Protein AF-A0A2G0QAL6-F1 (afdb_monomer_lite)

Secondary structure (DSSP, 8-state):
-------SSPPPBPTTT--BGGGSHHHHHHHHHHHHHTTS-EEEEEEEEE--SS--SS-HHHHHHHHHHHHH-TTEEEEEEEEE-----

pLDDT: mean 87.48, std 10.03, range [50.25, 96.56]

Foldseek 3Di:
DLDDAPCPQPWDADPVPRDICCPPPLNSVLRCCCVPAPPHQEEAAEEAEEAALPDWGDDPRSVVRVVVSCVRRVSYHHHYHTYYPSHDD

Sequence (89 aa):
MIRDDINSIPKVTNPKNGQTNFNHAEQKLFNHFQDTYKGNKVDINMSIQNTSATSPGMCTGCETNSEIFAKQNKDFIINVFHGTTGTRP

Organism: Xenorhabdus hominickii (NCBI:txid351679)

Structure (mmCIF, N/CA/C/O backbone):
data_AF-A0A2G0QAL6-F1
#
_entry.id   AF-A0A2G0QAL6-F1
#
loop_
_atom_site.group_PDB
_atom_site.id
_atom_site.type_symbol
_atom_site.label_atom_id
_atom_site.label_alt_id
_atom_site.label_comp_id
_atom_site.label_asym_id
_atom_site.label_entity_id
_atom_site.label_seq_id
_atom_site.pdbx_PDB_ins_code
_atom_site.Cartn_x
_atom_site.Cartn_y
_atom_site.Cartn_z
_atom_site.occupancy
_atom_site.B_iso_or_equiv
_atom_site.auth_seq_id
_atom_site.auth_comp_id
_atom_site.auth_asym_id
_atom_site.auth_atom_id
_atom_site.pdbx_PDB_model_num
ATOM 1 N N . MET A 1 1 ? -15.938 1.817 -11.228 1.00 50.25 1 MET A N 1
ATOM 2 C CA . MET A 1 1 ? -14.753 2.704 -11.269 1.00 50.25 1 MET A CA 1
ATOM 3 C C . MET A 1 1 ? -15.030 3.866 -10.333 1.00 50.25 1 MET A C 1
ATOM 5 O O . MET A 1 1 ? -16.046 4.518 -10.527 1.00 50.25 1 MET A O 1
ATOM 9 N N . ILE A 1 2 ? -14.187 4.084 -9.323 1.00 57.44 2 ILE A N 1
ATOM 10 C CA . ILE A 1 2 ? -14.283 5.255 -8.437 1.00 57.44 2 ILE A CA 1
ATOM 11 C C . ILE A 1 2 ? -13.867 6.474 -9.269 1.00 57.44 2 ILE A C 1
ATOM 13 O O . ILE A 1 2 ? -12.715 6.572 -9.701 1.00 57.44 2 ILE A O 1
ATOM 17 N N . ARG A 1 3 ? -14.830 7.331 -9.613 1.00 56.41 3 ARG A N 1
ATOM 18 C CA . ARG A 1 3 ? -14.607 8.462 -10.530 1.00 56.41 3 ARG A CA 1
ATOM 19 C C . ARG A 1 3 ? -14.233 9.734 -9.774 1.00 56.41 3 ARG A C 1
ATOM 21 O O . ARG A 1 3 ? -13.274 10.383 -10.184 1.00 56.41 3 ARG A O 1
ATOM 28 N N . ASP A 1 4 ? -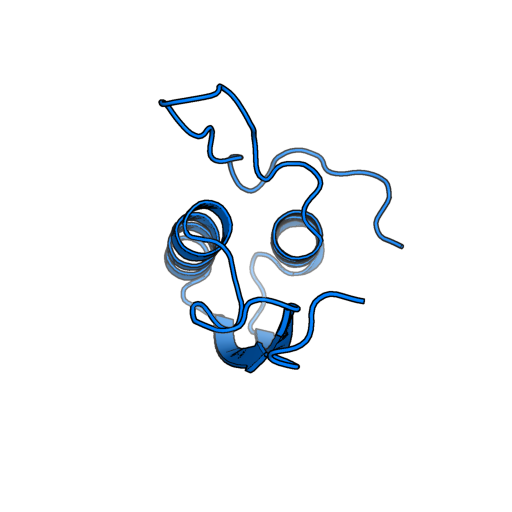14.872 9.969 -8.633 1.00 55.94 4 ASP A N 1
ATOM 29 C CA . ASP A 1 4 ? -14.724 11.181 -7.827 1.00 55.94 4 ASP A CA 1
ATOM 30 C C . ASP A 1 4 ? -13.921 10.909 -6.544 1.00 55.94 4 ASP A C 1
ATOM 32 O O . ASP A 1 4 ? -14.045 9.844 -5.941 1.00 55.94 4 ASP A O 1
ATOM 36 N N . ASP A 1 5 ? -13.058 11.856 -6.173 1.00 60.09 5 ASP A N 1
ATOM 37 C CA . ASP A 1 5 ? -12.152 11.802 -5.021 1.00 60.09 5 ASP A CA 1
ATOM 38 C C . ASP A 1 5 ? -12.119 13.194 -4.368 1.00 60.09 5 ASP A C 1
ATOM 40 O O . ASP A 1 5 ? -11.836 14.187 -5.047 1.00 60.09 5 ASP A O 1
ATOM 44 N N . ILE A 1 6 ? -12.432 13.277 -3.072 1.00 65.06 6 ILE A N 1
ATOM 45 C CA . ILE A 1 6 ? -12.476 14.542 -2.319 1.00 65.06 6 ILE A CA 1
ATOM 46 C C . ILE A 1 6 ? -11.127 14.924 -1.678 1.00 65.06 6 ILE A C 1
ATOM 48 O O . ILE A 1 6 ? -11.058 15.920 -0.960 1.00 65.06 6 ILE A O 1
ATOM 52 N N . ASN A 1 7 ? -10.041 14.202 -1.987 1.00 69.94 7 ASN A N 1
ATOM 53 C CA . ASN A 1 7 ? -8.681 14.381 -1.456 1.00 69.94 7 ASN A CA 1
ATOM 54 C C . ASN A 1 7 ? -8.556 14.158 0.061 1.00 69.94 7 ASN A C 1
ATOM 56 O O . ASN A 1 7 ? -7.794 14.858 0.734 1.00 69.94 7 ASN A O 1
ATOM 60 N N . SER A 1 8 ? -9.272 13.178 0.609 1.00 76.31 8 SER A N 1
ATOM 61 C CA . SER A 1 8 ? -9.148 12.808 2.025 1.00 76.31 8 SER A CA 1
ATOM 62 C C . SER A 1 8 ? -7.766 12.244 2.379 1.00 76.31 8 SER A C 1
ATOM 64 O O . SER A 1 8 ? -7.311 12.392 3.514 1.00 76.31 8 SER A O 1
ATOM 66 N N . ILE A 1 9 ? -7.073 11.652 1.404 1.00 82.19 9 ILE A N 1
ATOM 67 C CA . ILE A 1 9 ? -5.670 11.246 1.460 1.00 82.19 9 ILE A CA 1
ATOM 68 C C . ILE A 1 9 ? -4.865 12.155 0.525 1.00 82.19 9 ILE A C 1
ATOM 70 O O . ILE A 1 9 ? -5.204 12.279 -0.655 1.00 82.19 9 ILE A O 1
ATOM 74 N N . PRO A 1 10 ? -3.783 12.796 1.001 1.00 82.94 10 PRO A N 1
ATOM 75 C CA . PRO A 1 10 ? -3.011 13.714 0.175 1.00 82.94 10 PRO A CA 1
ATOM 76 C C . PRO A 1 10 ? -2.355 12.978 -0.996 1.00 82.94 10 PRO A C 1
ATOM 78 O O . PRO A 1 10 ? -1.776 11.910 -0.827 1.00 82.94 10 PRO A O 1
ATOM 81 N N . LYS A 1 11 ? -2.399 13.559 -2.198 1.00 84.56 11 LYS A N 1
ATOM 82 C CA . LYS A 1 11 ? -1.606 13.065 -3.333 1.00 84.56 11 LYS A CA 1
ATOM 83 C C . LYS A 1 11 ? -0.113 13.303 -3.093 1.00 84.56 11 LYS A C 1
ATOM 85 O O . LYS A 1 11 ? 0.275 14.317 -2.513 1.00 84.56 11 LYS A O 1
ATOM 90 N N . VAL A 1 12 ? 0.723 12.425 -3.632 1.00 86.25 12 VAL A N 1
ATOM 91 C CA . VAL A 1 12 ? 2.178 12.599 -3.668 1.00 86.25 12 VAL A CA 1
ATOM 92 C C . VAL A 1 12 ? 2.586 13.096 -5.045 1.00 86.25 12 VAL A C 1
ATOM 94 O O . VAL A 1 12 ? 2.210 12.526 -6.073 1.00 86.25 12 VAL A O 1
ATOM 97 N N . THR A 1 13 ? 3.379 14.164 -5.051 1.00 87.12 13 THR A N 1
ATOM 98 C CA . THR A 1 13 ? 3.987 14.729 -6.256 1.00 87.12 13 THR A CA 1
ATOM 99 C C . THR A 1 13 ? 5.435 14.275 -6.343 1.00 87.12 13 THR A C 1
ATOM 101 O O . THR A 1 13 ? 6.213 14.471 -5.412 1.00 87.12 13 THR A O 1
ATOM 104 N N . ASN A 1 14 ? 5.818 13.695 -7.476 1.00 83.25 14 ASN A N 1
ATOM 105 C CA . ASN A 1 14 ? 7.204 13.376 -7.768 1.00 83.25 14 ASN A CA 1
ATOM 106 C C . ASN A 1 14 ? 7.989 14.684 -7.992 1.00 83.25 14 ASN A C 1
ATOM 108 O O . ASN A 1 14 ? 7.699 15.408 -8.950 1.00 83.25 14 ASN A O 1
ATOM 112 N N . PRO A 1 15 ? 9.006 14.992 -7.167 1.00 81.88 15 PRO A N 1
ATOM 113 C CA . PRO A 1 15 ? 9.732 16.258 -7.255 1.00 81.88 15 PRO A CA 1
ATOM 114 C C . PRO A 1 15 ? 10.571 16.385 -8.533 1.00 81.88 15 PRO A C 1
ATOM 116 O O . PRO A 1 15 ? 10.936 17.493 -8.909 1.00 81.88 15 PRO A O 1
ATOM 119 N N . LYS A 1 16 ? 10.883 15.273 -9.217 1.00 83.19 16 LYS A N 1
ATOM 120 C CA . LYS A 1 16 ? 11.730 15.278 -10.419 1.00 83.19 16 LYS A CA 1
ATOM 121 C C . LYS A 1 16 ? 10.982 15.675 -11.688 1.00 83.19 16 LYS A C 1
ATOM 123 O O . LYS A 1 16 ? 11.593 16.226 -12.594 1.00 83.19 16 LYS A O 1
ATOM 128 N N . ASN A 1 17 ? 9.698 15.339 -11.793 1.00 85.50 17 ASN A N 1
ATOM 129 C CA . ASN A 1 17 ? 8.939 15.500 -13.038 1.00 85.50 17 ASN A CA 1
ATOM 130 C C . ASN A 1 17 ? 7.518 16.055 -12.841 1.00 85.50 17 ASN A C 1
ATOM 132 O O . ASN A 1 17 ? 6.767 16.140 -13.808 1.00 85.50 17 ASN A O 1
ATOM 136 N N . GLY A 1 18 ? 7.128 16.398 -11.609 1.00 85.94 18 GLY A N 1
ATOM 137 C CA . GLY A 1 18 ? 5.815 16.961 -11.288 1.00 85.94 18 GLY A CA 1
ATOM 138 C C . GLY A 1 18 ? 4.640 15.991 -11.446 1.00 85.94 18 GLY A C 1
ATOM 139 O O . GLY A 1 18 ? 3.497 16.383 -11.216 1.00 85.94 18 GLY A O 1
ATOM 140 N N . GLN A 1 19 ? 4.885 14.731 -11.822 1.00 86.69 19 GLN A N 1
ATOM 141 C CA . GLN A 1 19 ? 3.827 13.731 -11.932 1.00 86.69 19 GLN A CA 1
ATOM 142 C C . GLN A 1 19 ? 3.247 13.435 -10.553 1.00 86.69 19 GLN A C 1
ATOM 144 O O . GLN A 1 19 ? 3.962 13.412 -9.553 1.00 86.69 19 GLN A O 1
ATOM 149 N N . THR A 1 20 ? 1.944 13.182 -10.504 1.00 87.50 20 THR A N 1
ATOM 150 C CA . THR A 1 20 ? 1.245 12.886 -9.251 1.00 87.50 20 THR A CA 1
ATOM 151 C C . THR A 1 20 ? 0.604 11.513 -9.323 1.00 87.50 20 THR A C 1
ATOM 153 O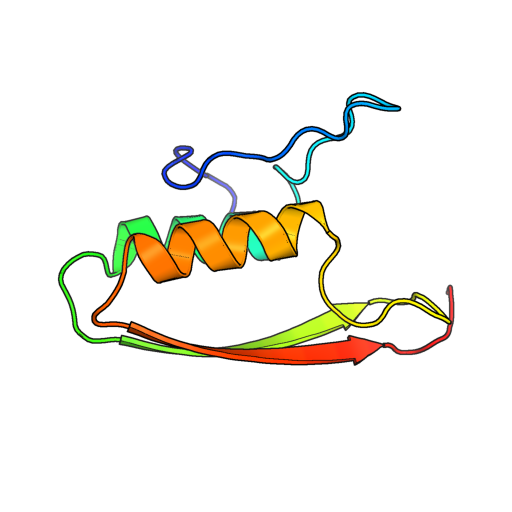 O . THR A 1 20 ? 0.164 11.093 -10.394 1.00 87.50 20 THR A O 1
ATOM 156 N N . ASN A 1 21 ? 0.482 10.845 -8.179 1.00 87.75 21 ASN A N 1
ATOM 157 C CA . ASN A 1 21 ? -0.271 9.595 -8.079 1.00 87.75 21 ASN A CA 1
ATOM 158 C C . ASN A 1 21 ? -1.797 9.807 -7.998 1.00 87.75 21 ASN A C 1
ATOM 160 O O . ASN A 1 21 ? -2.526 8.853 -7.765 1.00 87.75 21 ASN A O 1
ATOM 164 N N . PHE A 1 22 ? -2.300 11.031 -8.199 1.00 87.75 22 PHE A N 1
ATOM 165 C CA . PHE A 1 22 ? -3.715 11.378 -8.011 1.00 87.75 22 PHE A CA 1
ATOM 166 C C . PHE A 1 22 ? -4.682 10.469 -8.792 1.00 87.75 22 PHE A C 1
ATOM 168 O O . PHE A 1 22 ? -5.752 10.120 -8.306 1.00 87.75 22 PHE A O 1
ATOM 175 N N . ASN A 1 23 ? -4.289 10.050 -9.997 1.00 87.69 23 ASN A N 1
ATOM 176 C CA . ASN A 1 23 ? -5.115 9.200 -10.857 1.00 87.69 23 ASN A CA 1
ATOM 177 C C . ASN A 1 23 ? -4.814 7.700 -10.732 1.00 87.69 23 ASN A C 1
ATOM 179 O O . ASN A 1 23 ? -5.393 6.906 -11.473 1.00 87.69 23 ASN A O 1
ATOM 183 N N . HIS A 1 24 ? -3.920 7.305 -9.827 1.00 91.19 24 HIS A N 1
ATOM 184 C CA . HIS A 1 24 ? -3.621 5.899 -9.591 1.00 91.19 24 HIS A CA 1
ATOM 185 C C . HIS A 1 24 ? -4.811 5.200 -8.924 1.00 91.19 24 HIS A C 1
ATOM 187 O O . HIS A 1 24 ? -5.563 5.807 -8.154 1.00 91.19 24 HIS A O 1
ATOM 193 N N . ALA A 1 25 ? -4.991 3.913 -9.223 1.00 91.94 25 ALA A N 1
ATOM 194 C CA . ALA A 1 25 ? -6.089 3.129 -8.666 1.00 91.94 25 ALA A CA 1
ATOM 195 C C . ALA A 1 25 ? -5.973 3.034 -7.138 1.00 91.94 25 ALA A C 1
ATOM 197 O O . ALA A 1 25 ? -6.971 3.181 -6.437 1.00 91.94 25 ALA A O 1
ATOM 198 N N . GLU A 1 26 ? -4.749 2.878 -6.636 1.00 93.00 26 GLU A N 1
ATOM 199 C CA . GLU A 1 26 ? -4.415 2.828 -5.216 1.00 93.00 26 GLU A CA 1
ATOM 200 C C . GLU A 1 26 ? -4.890 4.084 -4.485 1.00 93.00 26 GLU A C 1
ATOM 202 O O . GLU A 1 26 ? -5.573 3.991 -3.470 1.00 93.00 26 GLU A O 1
ATOM 207 N N . GLN A 1 27 ? -4.608 5.263 -5.048 1.00 92.44 27 GLN A N 1
ATOM 208 C CA . GLN A 1 27 ? -5.021 6.539 -4.468 1.00 92.44 27 GLN A CA 1
ATOM 209 C C . GLN A 1 27 ? -6.543 6.640 -4.352 1.00 92.44 27 GLN A C 1
ATOM 211 O O . GLN A 1 27 ? -7.076 7.030 -3.312 1.00 92.44 27 GLN A O 1
ATOM 216 N N . LYS A 1 28 ? -7.258 6.256 -5.409 1.00 91.31 28 LYS A N 1
ATOM 217 C CA . LYS A 1 28 ? -8.724 6.286 -5.426 1.00 91.31 28 LYS A CA 1
ATOM 218 C C . LYS A 1 28 ? -9.323 5.294 -4.431 1.00 91.31 28 LYS A C 1
ATOM 220 O O . LYS A 1 28 ? -10.310 5.619 -3.778 1.00 91.31 28 LYS A O 1
ATOM 225 N N . LEU A 1 29 ? -8.724 4.111 -4.293 1.00 92.94 29 LEU A N 1
ATOM 226 C CA . LEU A 1 29 ? -9.143 3.111 -3.310 1.00 92.94 29 LEU A CA 1
ATOM 227 C C . LEU A 1 29 ? -8.929 3.609 -1.877 1.00 92.94 29 LEU A C 1
ATOM 229 O O . LEU A 1 29 ? -9.866 3.553 -1.087 1.00 92.94 29 LEU A O 1
ATOM 233 N N . PHE A 1 30 ? -7.756 4.162 -1.551 1.00 91.94 30 PHE A N 1
ATOM 234 C CA . PHE A 1 30 ? -7.492 4.695 -0.210 1.00 91.94 30 PHE A CA 1
ATOM 235 C C . PHE A 1 30 ? -8.452 5.826 0.169 1.00 91.94 30 PHE A C 1
ATOM 237 O O . PHE A 1 30 ? -8.982 5.818 1.279 1.00 91.94 30 PHE A O 1
ATOM 244 N N . ASN A 1 31 ? -8.737 6.753 -0.751 1.00 91.38 31 ASN A N 1
ATOM 245 C CA . ASN A 1 31 ? -9.745 7.787 -0.511 1.00 91.38 31 ASN A CA 1
ATOM 246 C C . ASN A 1 31 ? -11.134 7.186 -0.296 1.00 91.38 31 ASN A C 1
ATOM 248 O O . ASN A 1 31 ? -11.790 7.505 0.687 1.00 91.38 31 ASN A O 1
ATOM 252 N N . HIS A 1 32 ? -11.554 6.249 -1.148 1.00 91.62 32 HIS A N 1
ATOM 253 C CA . HIS A 1 32 ? -12.850 5.599 -0.985 1.00 91.62 32 HIS A CA 1
ATOM 254 C C . HIS A 1 32 ? -12.984 4.890 0.368 1.00 91.62 32 HIS A C 1
ATOM 256 O O . HIS A 1 32 ? -14.019 5.023 1.021 1.00 91.62 32 HIS A O 1
ATOM 262 N N . PHE A 1 33 ? -11.954 4.171 0.822 1.00 92.12 33 PHE A N 1
ATOM 263 C CA . PHE A 1 33 ? -11.995 3.510 2.126 1.00 92.12 33 PHE A CA 1
ATOM 264 C C . PHE A 1 33 ? -12.043 4.504 3.278 1.00 92.12 33 PHE A C 1
ATOM 266 O O . PHE A 1 33 ? -12.811 4.305 4.220 1.00 92.12 33 PHE A O 1
ATOM 273 N N . GLN A 1 34 ? -11.254 5.574 3.183 1.00 91.62 34 GLN A N 1
ATOM 274 C CA . GLN A 1 34 ? -11.266 6.657 4.154 1.00 91.62 34 GLN A CA 1
ATOM 275 C C . GLN A 1 34 ? -12.660 7.276 4.258 1.00 91.62 34 GLN A C 1
ATOM 277 O O . GLN A 1 34 ? -13.220 7.368 5.346 1.00 91.62 34 GLN A O 1
ATOM 282 N N . ASP A 1 35 ? -13.248 7.657 3.131 1.00 90.56 35 ASP A N 1
ATOM 283 C CA . ASP A 1 35 ? -14.525 8.367 3.101 1.00 90.56 35 ASP A CA 1
ATOM 284 C C . ASP A 1 35 ? -15.690 7.478 3.537 1.00 90.56 35 ASP A C 1
ATOM 286 O O . ASP A 1 35 ? -16.623 7.942 4.190 1.00 90.56 35 ASP A O 1
ATOM 290 N N . THR A 1 36 ? -15.630 6.191 3.196 1.00 91.69 36 THR A N 1
ATOM 291 C CA . THR A 1 36 ? -16.743 5.261 3.422 1.00 91.69 36 THR A CA 1
ATOM 292 C C . THR A 1 36 ? -16.711 4.650 4.817 1.00 91.69 36 THR A C 1
ATOM 294 O O . THR A 1 36 ? -17.765 4.430 5.412 1.00 91.69 36 THR A O 1
ATOM 297 N N . TYR A 1 37 ? -15.522 4.349 5.346 1.00 92.06 37 TYR A N 1
ATOM 298 C CA . TYR A 1 37 ? -15.401 3.488 6.521 1.00 92.06 37 TYR A CA 1
ATOM 299 C C . TYR A 1 37 ? -14.676 4.112 7.712 1.00 92.06 37 TYR A C 1
ATOM 301 O O . TYR A 1 37 ? -14.566 3.446 8.745 1.00 92.06 37 TYR A O 1
ATOM 309 N N . LYS A 1 38 ? -14.214 5.365 7.627 1.00 88.31 38 LYS A N 1
ATOM 310 C CA . LYS A 1 38 ? -13.586 6.056 8.763 1.00 88.31 38 LYS A CA 1
ATOM 311 C C . LYS A 1 38 ? -14.435 5.937 10.034 1.00 88.31 38 LYS A C 1
ATOM 313 O O . LYS A 1 38 ? -15.636 6.193 10.026 1.00 88.31 38 LYS A O 1
ATOM 318 N N . GLY A 1 39 ? -13.777 5.585 11.139 1.00 87.50 39 GLY A N 1
ATOM 319 C CA . GLY A 1 39 ? -14.409 5.395 12.450 1.00 87.50 39 GLY A CA 1
ATOM 320 C C . GLY A 1 39 ? -14.972 3.991 12.697 1.00 87.50 39 GLY A C 1
ATOM 321 O O . GLY A 1 39 ? -15.434 3.723 13.803 1.00 87.50 39 GLY A O 1
ATOM 322 N N . ASN A 1 40 ? -14.909 3.089 11.712 1.00 91.31 40 ASN A N 1
ATOM 323 C CA . ASN A 1 40 ? -15.276 1.681 11.869 1.00 91.31 40 ASN A CA 1
ATOM 324 C C . ASN A 1 40 ? -14.034 0.789 12.029 1.00 91.31 40 ASN A C 1
ATOM 326 O O . ASN A 1 40 ? -12.917 1.193 11.719 1.00 91.31 40 ASN A O 1
ATOM 330 N N . LYS A 1 41 ? -14.237 -0.459 12.467 1.00 92.56 41 LYS A N 1
ATOM 331 C CA . LYS A 1 41 ? -13.213 -1.512 12.388 1.00 92.56 41 LYS A CA 1
ATOM 332 C C . LYS A 1 41 ? -13.331 -2.211 11.041 1.00 92.56 41 LYS A C 1
ATOM 334 O O . LYS A 1 41 ? -14.402 -2.723 10.721 1.00 92.56 41 LYS A O 1
ATOM 339 N N . VAL A 1 42 ? -12.254 -2.220 10.266 1.00 94.88 42 VAL A N 1
ATOM 340 C CA . VAL A 1 42 ? -12.259 -2.703 8.878 1.00 94.88 42 VAL A CA 1
ATOM 341 C C . VAL A 1 42 ? -11.054 -3.599 8.641 1.00 94.88 42 VAL A C 1
ATOM 343 O O . VAL A 1 42 ? -9.957 -3.291 9.095 1.00 94.88 42 VAL A O 1
ATOM 346 N N . ASP A 1 43 ? -11.258 -4.686 7.903 1.00 96.56 43 ASP A N 1
ATOM 347 C CA . ASP A 1 43 ? -10.184 -5.523 7.372 1.00 96.56 43 ASP A CA 1
ATOM 348 C C . ASP A 1 43 ? -10.110 -5.329 5.851 1.00 96.56 43 ASP A C 1
ATOM 350 O O . ASP A 1 43 ? -11.087 -5.555 5.131 1.00 96.56 43 ASP A O 1
ATOM 354 N N . ILE A 1 44 ? -8.965 -4.849 5.371 1.00 94.81 44 ILE A N 1
ATOM 355 C CA . ILE A 1 44 ? -8.692 -4.542 3.970 1.00 94.81 44 ILE A CA 1
ATOM 356 C C . ILE A 1 44 ? -7.587 -5.474 3.484 1.00 94.81 44 ILE A C 1
ATOM 358 O O . ILE A 1 44 ? -6.434 -5.358 3.890 1.00 94.81 44 ILE A O 1
ATOM 362 N N . ASN A 1 45 ? -7.926 -6.343 2.534 1.00 96.50 45 ASN A N 1
ATOM 363 C CA . ASN A 1 45 ? -6.971 -7.203 1.842 1.00 96.50 45 ASN A CA 1
ATOM 364 C C . ASN A 1 45 ? -6.927 -6.809 0.366 1.00 96.50 45 ASN A C 1
ATOM 366 O O . ASN A 1 45 ? -7.948 -6.858 -0.321 1.00 96.50 45 ASN A O 1
ATOM 370 N N . MET A 1 46 ? -5.756 -6.402 -0.122 1.00 94.75 46 MET A N 1
ATOM 371 C CA . MET A 1 46 ? -5.585 -5.920 -1.493 1.00 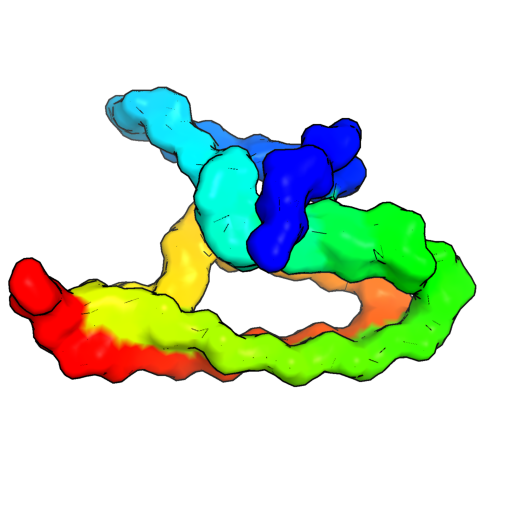94.75 46 MET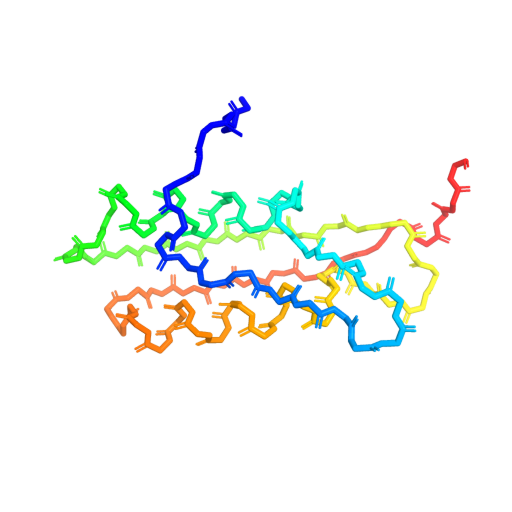 A CA 1
ATOM 372 C C . MET A 1 46 ? -4.384 -6.548 -2.175 1.00 94.75 46 MET A C 1
ATOM 374 O O . MET A 1 46 ? -3.296 -6.604 -1.612 1.00 94.75 46 MET A O 1
ATOM 378 N N . SER A 1 47 ? -4.564 -6.944 -3.430 1.00 95.38 47 SER A N 1
ATOM 379 C CA . SER A 1 47 ? -3.470 -7.357 -4.305 1.00 95.38 47 SER A CA 1
ATOM 380 C C . SER A 1 47 ? -3.244 -6.293 -5.366 1.00 95.38 47 SER A C 1
ATOM 382 O O . SER A 1 47 ? -4.167 -5.931 -6.096 1.00 95.38 47 SER A O 1
ATOM 384 N N . ILE A 1 48 ? -2.015 -5.797 -5.451 1.00 94.62 48 ILE A N 1
ATOM 385 C CA . ILE A 1 48 ? -1.624 -4.756 -6.397 1.00 94.62 48 ILE A CA 1
ATOM 386 C C . ILE A 1 48 ? -0.590 -5.350 -7.337 1.00 94.62 48 ILE A C 1
ATOM 388 O O . ILE A 1 48 ? 0.470 -5.813 -6.913 1.00 94.62 48 ILE A O 1
ATOM 392 N N . GLN A 1 49 ? -0.921 -5.338 -8.624 1.00 93.81 49 GLN A N 1
ATOM 393 C CA . GLN A 1 49 ? -0.083 -5.869 -9.684 1.00 93.81 49 GLN A CA 1
ATOM 394 C C . GLN A 1 49 ? 0.241 -4.771 -10.690 1.00 93.81 49 GLN A C 1
ATOM 396 O O . GLN A 1 49 ? -0.631 -3.998 -11.082 1.00 93.81 49 GLN A O 1
ATOM 401 N N . ASN A 1 50 ? 1.492 -4.737 -11.140 1.00 91.75 50 ASN A N 1
ATOM 402 C CA . ASN A 1 50 ? 1.923 -3.883 -12.239 1.00 91.75 50 ASN A CA 1
ATOM 403 C C . ASN A 1 50 ? 2.668 -4.693 -13.316 1.00 91.75 50 ASN A C 1
ATOM 405 O O . ASN A 1 50 ? 2.773 -5.916 -13.234 1.00 91.75 50 ASN A O 1
ATOM 409 N N . THR A 1 51 ? 3.171 -4.001 -14.337 1.00 93.00 51 THR A N 1
ATOM 410 C CA . THR A 1 51 ? 3.907 -4.594 -15.467 1.00 93.00 51 THR A CA 1
ATOM 411 C C . THR A 1 51 ? 5.425 -4.408 -15.368 1.00 93.00 51 THR A C 1
ATOM 413 O O . THR A 1 51 ? 6.147 -4.622 -16.343 1.00 93.00 51 THR A O 1
ATOM 416 N N . SER A 1 52 ? 5.937 -3.926 -14.232 1.00 89.38 52 SER A N 1
ATOM 417 C CA . SER A 1 52 ? 7.361 -3.624 -14.065 1.00 89.38 52 SER A CA 1
ATOM 418 C C . SER A 1 52 ? 8.179 -4.902 -13.917 1.00 89.38 52 SER A C 1
ATOM 420 O O . SER A 1 52 ? 7.880 -5.735 -13.069 1.00 89.38 52 SER A O 1
ATOM 422 N N . ALA A 1 53 ? 9.270 -5.037 -14.667 1.00 87.81 53 ALA A N 1
ATOM 423 C CA . ALA A 1 53 ? 10.168 -6.184 -14.527 1.00 87.81 53 ALA A CA 1
ATOM 424 C C . ALA A 1 53 ? 10.894 -6.234 -13.167 1.00 87.81 53 ALA A C 1
ATOM 426 O O . ALA A 1 53 ? 11.299 -7.308 -12.735 1.00 87.81 53 ALA A O 1
ATOM 427 N N . THR A 1 54 ? 11.075 -5.091 -12.498 1.00 89.25 54 THR A N 1
ATOM 428 C CA . THR A 1 54 ? 11.979 -4.971 -11.336 1.00 89.25 54 THR A CA 1
ATOM 429 C C . THR A 1 54 ? 11.362 -4.301 -10.112 1.00 89.25 54 THR A C 1
ATOM 431 O O . THR A 1 54 ? 11.994 -4.255 -9.061 1.00 89.25 54 THR A O 1
ATOM 434 N N . SER A 1 55 ? 10.146 -3.766 -10.213 1.00 89.44 55 SER A N 1
ATOM 435 C CA . SER A 1 55 ? 9.500 -3.037 -9.113 1.00 89.44 55 SER A CA 1
ATOM 436 C C . SER A 1 55 ? 8.043 -3.476 -8.990 1.00 89.44 55 SER A C 1
ATOM 438 O O . SER A 1 55 ? 7.192 -2.843 -9.606 1.00 89.44 55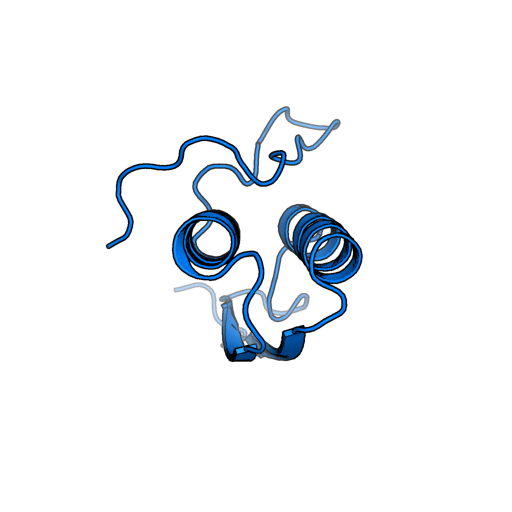 SER A O 1
ATOM 440 N N . PRO A 1 56 ? 7.746 -4.579 -8.281 1.00 92.38 56 PRO A N 1
ATOM 441 C CA . PRO A 1 56 ? 6.389 -5.105 -8.161 1.00 92.38 56 PRO A CA 1
ATOM 442 C C . PRO A 1 56 ? 5.482 -4.220 -7.300 1.00 92.38 56 PRO A C 1
ATOM 444 O O . PRO A 1 56 ? 5.938 -3.583 -6.357 1.00 92.38 56 PRO A O 1
ATOM 447 N N . GLY A 1 57 ? 4.181 -4.251 -7.588 1.00 94.19 57 GLY A N 1
ATOM 448 C CA . GLY A 1 57 ? 3.155 -3.596 -6.780 1.00 94.19 57 GLY A CA 1
ATOM 449 C C . GLY A 1 57 ? 3.051 -2.085 -6.973 1.00 94.19 57 GLY A C 1
ATOM 450 O O . GLY A 1 57 ? 3.023 -1.584 -8.100 1.00 94.19 57 GLY A O 1
ATOM 451 N N . MET A 1 58 ? 2.910 -1.371 -5.860 1.00 93.88 58 MET A N 1
ATOM 452 C CA . MET A 1 58 ? 2.682 0.073 -5.846 1.00 93.88 58 MET A CA 1
ATOM 453 C C . MET A 1 58 ? 3.908 0.864 -6.306 1.00 93.88 58 MET A C 1
ATOM 455 O O . MET A 1 58 ? 5.050 0.451 -6.128 1.00 93.88 58 MET A O 1
ATOM 459 N N . CYS A 1 59 ? 3.683 2.057 -6.859 1.00 91.12 59 CYS A N 1
ATOM 460 C CA . CYS A 1 59 ? 4.766 3.030 -6.999 1.00 91.12 59 CYS A CA 1
ATOM 461 C C . CYS A 1 59 ? 5.083 3.692 -5.644 1.00 91.12 59 CYS A C 1
ATOM 463 O O . CYS A 1 59 ? 4.208 3.790 -4.784 1.00 91.12 59 CYS A O 1
ATOM 465 N N . THR A 1 60 ? 6.284 4.261 -5.488 1.00 90.00 60 THR A N 1
ATOM 466 C CA . THR A 1 60 ? 6.735 4.918 -4.239 1.00 90.00 60 THR A CA 1
ATOM 467 C C . THR A 1 60 ? 5.762 5.979 -3.706 1.00 90.00 60 THR A C 1
ATOM 469 O O . THR A 1 60 ? 5.602 6.140 -2.496 1.00 90.00 60 THR A O 1
ATOM 472 N N . GLY A 1 61 ? 5.076 6.706 -4.597 1.00 89.44 61 GLY A N 1
ATOM 473 C CA . GLY A 1 61 ? 4.060 7.681 -4.191 1.00 89.44 61 GLY A CA 1
ATOM 474 C C . GLY A 1 61 ? 2.830 7.030 -3.549 1.00 89.44 61 GLY A C 1
ATOM 475 O O . GLY A 1 61 ? 2.312 7.537 -2.559 1.00 89.44 61 GLY A O 1
ATOM 476 N N . CYS A 1 62 ? 2.383 5.887 -4.074 1.00 92.06 62 CYS A N 1
ATOM 477 C CA . CYS A 1 62 ? 1.269 5.131 -3.499 1.00 92.06 62 CYS A CA 1
ATOM 478 C C . CYS A 1 62 ? 1.678 4.375 -2.229 1.00 92.06 62 CYS A C 1
ATOM 480 O O . CYS A 1 62 ? 0.879 4.312 -1.301 1.00 92.06 62 CYS A O 1
ATOM 482 N N . GLU A 1 63 ? 2.923 3.897 -2.135 1.00 91.50 63 GLU A N 1
ATOM 483 C CA . GLU A 1 63 ? 3.470 3.330 -0.891 1.00 91.50 63 GLU A CA 1
ATOM 484 C C . GLU A 1 63 ? 3.454 4.364 0.240 1.00 91.50 63 GLU A C 1
ATOM 486 O O . GLU A 1 63 ? 2.888 4.110 1.303 1.00 91.50 63 GLU A O 1
ATOM 491 N N . THR A 1 64 ? 3.959 5.574 -0.022 1.00 89.69 64 THR A N 1
ATOM 492 C CA . THR A 1 64 ? 3.938 6.676 0.957 1.00 89.69 64 THR A CA 1
ATOM 493 C C . THR A 1 64 ? 2.509 6.982 1.424 1.00 89.69 64 THR A C 1
ATOM 495 O O . THR A 1 64 ? 2.257 7.154 2.618 1.00 89.69 64 THR A O 1
ATOM 498 N N . ASN A 1 65 ? 1.546 6.997 0.499 1.00 89.88 65 ASN A N 1
ATOM 499 C CA . ASN A 1 65 ? 0.142 7.227 0.836 1.00 89.88 65 ASN A CA 1
ATOM 500 C C . ASN A 1 65 ? -0.479 6.088 1.633 1.00 89.88 65 ASN A C 1
ATOM 502 O O . ASN A 1 65 ? -1.262 6.357 2.542 1.00 89.88 65 ASN A O 1
ATOM 506 N N . SER A 1 66 ? -0.103 4.842 1.348 1.00 91.81 66 SER A N 1
ATOM 507 C CA . SER A 1 66 ? -0.565 3.690 2.119 1.00 91.81 66 SER A CA 1
ATOM 508 C C . SER A 1 66 ? -0.136 3.784 3.588 1.00 91.81 66 SER A C 1
ATOM 510 O O . SER A 1 66 ? -0.932 3.504 4.484 1.00 91.81 66 SER A O 1
ATOM 512 N N . GLU A 1 67 ? 1.072 4.291 3.861 1.00 91.12 67 GLU A N 1
ATOM 513 C CA . GLU A 1 67 ? 1.537 4.518 5.230 1.00 91.12 67 GLU A CA 1
ATOM 514 C C . GLU A 1 67 ? 0.769 5.643 5.929 1.00 91.12 67 GLU A C 1
ATOM 516 O O . GLU A 1 67 ? 0.439 5.526 7.111 1.00 91.12 67 GLU A O 1
ATOM 521 N N . ILE A 1 68 ? 0.491 6.748 5.226 1.00 90.81 68 ILE A N 1
ATOM 522 C CA . ILE A 1 68 ? -0.316 7.854 5.767 1.00 90.81 68 ILE A CA 1
ATOM 523 C C . ILE A 1 68 ? -1.726 7.353 6.092 1.00 90.81 68 ILE A C 1
ATOM 525 O O . ILE A 1 68 ? -2.223 7.598 7.192 1.00 90.81 68 ILE A O 1
ATOM 529 N N . PHE A 1 69 ? -2.335 6.607 5.170 1.00 91.88 69 PHE A N 1
ATOM 530 C CA . PHE A 1 69 ? -3.651 6.002 5.340 1.00 91.88 69 PHE A CA 1
ATOM 531 C C . PHE A 1 69 ? -3.688 5.062 6.555 1.00 91.88 69 PHE A C 1
ATOM 533 O O . PHE A 1 69 ? -4.570 5.199 7.403 1.00 91.88 69 PHE A O 1
ATOM 540 N N . ALA A 1 70 ? -2.697 4.179 6.712 1.00 91.88 70 ALA A N 1
ATOM 541 C CA . ALA A 1 70 ? -2.605 3.288 7.870 1.00 91.88 70 ALA A CA 1
ATOM 542 C C . ALA A 1 70 ? -2.422 4.056 9.193 1.00 91.88 70 ALA A C 1
ATOM 544 O O . ALA A 1 70 ? -3.053 3.734 10.200 1.00 91.88 70 ALA A O 1
ATOM 545 N N . LYS A 1 71 ? -1.609 5.123 9.205 1.00 91.06 71 LYS A N 1
ATOM 546 C CA . LYS A 1 71 ? -1.411 5.971 10.399 1.00 91.06 71 LYS A CA 1
ATOM 547 C C . LYS A 1 71 ? -2.688 6.699 10.819 1.00 91.06 71 LYS A C 1
ATOM 549 O O . LYS A 1 71 ? -2.899 6.895 12.017 1.00 91.06 71 LYS A O 1
ATOM 554 N N . GLN A 1 72 ? -3.512 7.108 9.855 1.00 90.44 72 GLN A N 1
ATOM 555 C CA . GLN A 1 72 ? -4.794 7.773 10.103 1.00 90.44 72 GLN A CA 1
ATOM 556 C C . GLN A 1 72 ? -5.898 6.799 10.547 1.00 90.44 72 GLN A C 1
ATOM 558 O O . GLN A 1 72 ? -6.814 7.223 11.249 1.00 90.44 72 GLN A O 1
ATOM 563 N N . ASN A 1 73 ? -5.790 5.511 10.202 1.00 91.12 73 ASN A N 1
ATOM 564 C CA . ASN A 1 73 ? -6.804 4.483 10.459 1.00 91.12 73 ASN A CA 1
ATOM 565 C C . ASN A 1 73 ? -6.235 3.316 11.272 1.00 91.12 73 ASN A C 1
ATOM 567 O O . ASN A 1 73 ? -6.154 2.187 10.799 1.00 91.12 73 ASN A O 1
ATOM 571 N N . LYS A 1 74 ? -5.847 3.583 12.523 1.00 90.12 74 LYS A N 1
ATOM 572 C CA . LYS A 1 74 ? -5.211 2.580 13.400 1.00 90.12 74 LYS A CA 1
ATOM 573 C C . LYS A 1 74 ? -6.093 1.375 13.738 1.00 90.12 74 LYS A C 1
ATOM 575 O O . LYS A 1 74 ? -5.566 0.341 14.130 1.00 90.12 74 LYS A O 1
ATOM 580 N N . ASP A 1 75 ? -7.409 1.519 13.601 1.00 91.19 75 ASP A N 1
ATOM 581 C CA . ASP A 1 75 ? -8.382 0.449 13.838 1.00 91.19 75 ASP A CA 1
ATOM 582 C C . ASP A 1 75 ? -8.617 -0.436 12.604 1.00 91.19 75 ASP A C 1
ATOM 584 O O . ASP A 1 75 ? -9.429 -1.364 12.652 1.00 91.19 75 ASP A O 1
ATOM 588 N N . PHE A 1 76 ? -7.940 -0.148 11.488 1.00 94.25 76 PHE A N 1
ATOM 589 C CA . PHE A 1 76 ? -8.003 -0.971 10.290 1.00 94.25 76 PHE A CA 1
ATOM 590 C C . PHE A 1 76 ? -6.885 -2.014 10.320 1.00 94.25 76 PHE A C 1
ATOM 592 O O . PHE A 1 76 ? -5.745 -1.722 10.682 1.00 94.25 76 PHE A O 1
ATOM 599 N N . ILE A 1 77 ? -7.200 -3.222 9.867 1.00 94.69 77 ILE A N 1
ATOM 600 C CA . ILE A 1 77 ? -6.207 -4.229 9.494 1.00 94.69 77 ILE A CA 1
ATOM 601 C C . ILE A 1 77 ? -6.027 -4.106 7.985 1.00 94.69 77 ILE A C 1
ATOM 603 O O . ILE A 1 77 ? -6.996 -4.217 7.243 1.00 94.69 77 ILE A O 1
ATOM 607 N N . ILE A 1 78 ? -4.811 -3.811 7.524 1.00 94.19 78 ILE A N 1
ATOM 608 C CA . ILE A 1 78 ? -4.540 -3.546 6.107 1.00 94.19 78 ILE A CA 1
ATOM 609 C C . ILE A 1 78 ? -3.416 -4.467 5.646 1.00 94.19 78 ILE A C 1
ATOM 611 O O . ILE A 1 78 ? -2.267 -4.298 6.050 1.00 94.19 78 ILE A O 1
ATOM 615 N N . ASN A 1 79 ? -3.742 -5.404 4.761 1.00 95.31 79 ASN A N 1
ATOM 616 C CA . ASN A 1 79 ? -2.784 -6.292 4.118 1.00 95.31 79 ASN A CA 1
ATOM 617 C C . ASN A 1 79 ? -2.700 -5.954 2.630 1.00 95.31 79 ASN A C 1
ATOM 619 O O . ASN A 1 79 ? -3.691 -6.044 1.899 1.00 95.31 79 ASN A O 1
ATOM 623 N N . VAL A 1 80 ? -1.504 -5.580 2.176 1.00 94.75 80 VAL A N 1
ATOM 624 C CA . VAL A 1 80 ? -1.243 -5.277 0.768 1.00 94.75 80 VAL A CA 1
ATOM 625 C C . VAL A 1 80 ? -0.223 -6.260 0.211 1.00 94.75 80 VAL A C 1
ATOM 627 O O . VAL A 1 80 ? 0.906 -6.351 0.688 1.00 94.75 80 VAL A O 1
ATOM 630 N N . PHE A 1 81 ? -0.630 -6.996 -0.817 1.00 95.12 81 PHE A N 1
ATOM 631 C CA . PHE A 1 81 ? 0.185 -7.986 -1.506 1.00 95.12 81 PHE A CA 1
ATOM 632 C C . PHE A 1 81 ? 0.675 -7.403 -2.830 1.00 95.12 81 PHE A C 1
ATOM 634 O O . PHE A 1 81 ? -0.127 -7.035 -3.691 1.00 95.12 81 PHE A O 1
ATOM 641 N N . HIS A 1 82 ? 1.991 -7.314 -3.000 1.00 95.19 82 HIS A N 1
ATOM 642 C CA . HIS A 1 82 ? 2.610 -6.772 -4.208 1.00 95.19 82 HIS A CA 1
ATOM 643 C C . HIS A 1 82 ? 2.968 -7.877 -5.200 1.00 95.19 82 HIS A C 1
ATOM 645 O O . HIS A 1 82 ? 3.575 -8.883 -4.838 1.00 95.19 82 HIS A O 1
ATOM 651 N N . GLY A 1 83 ? 2.633 -7.656 -6.469 1.00 94.81 83 GLY A N 1
ATOM 652 C CA . GLY A 1 83 ? 2.975 -8.544 -7.572 1.00 94.81 83 GLY A CA 1
ATOM 653 C C . GLY A 1 83 ? 3.361 -7.789 -8.839 1.00 94.81 83 GLY A C 1
ATOM 654 O O . GLY A 1 83 ? 3.179 -6.576 -8.966 1.00 94.81 83 GLY A O 1
ATOM 655 N N . THR A 1 84 ? 3.889 -8.525 -9.809 1.00 94.44 84 THR A N 1
ATOM 656 C CA . THR A 1 84 ? 4.150 -8.014 -11.155 1.00 94.44 84 THR A CA 1
ATOM 657 C C . THR A 1 84 ? 3.945 -9.107 -12.192 1.00 94.44 84 THR A C 1
ATOM 659 O O . THR A 1 84 ? 4.164 -10.282 -11.901 1.00 94.44 84 THR A O 1
ATOM 662 N N . THR A 1 85 ? 3.521 -8.737 -13.399 1.00 92.25 85 THR A N 1
ATOM 663 C CA . THR A 1 85 ? 3.569 -9.633 -14.566 1.00 92.25 85 THR A CA 1
ATOM 664 C C . THR A 1 85 ? 4.974 -9.721 -15.163 1.00 92.25 85 THR A C 1
ATOM 666 O O . THR A 1 85 ? 5.258 -10.616 -15.954 1.00 92.25 85 THR A O 1
ATOM 669 N N . GLY A 1 86 ? 5.859 -8.774 -14.833 1.00 88.19 86 GL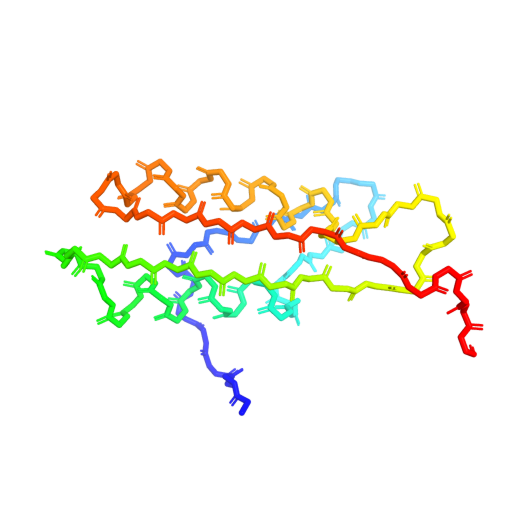Y A N 1
ATOM 670 C CA . GLY A 1 86 ? 7.211 -8.671 -15.384 1.00 88.19 86 GLY A CA 1
ATOM 671 C C . GLY A 1 86 ? 7.266 -8.397 -16.891 1.00 88.19 86 GLY A C 1
ATOM 672 O O . GLY A 1 86 ? 8.347 -8.376 -17.473 1.00 88.19 86 GLY A O 1
ATOM 673 N N . THR A 1 87 ? 6.115 -8.185 -17.530 1.00 81.25 87 THR A N 1
ATOM 674 C CA . THR A 1 87 ? 5.974 -8.003 -18.976 1.00 81.25 87 THR A CA 1
ATOM 675 C C . THR A 1 87 ? 5.317 -6.663 -19.251 1.00 81.25 87 THR A C 1
ATOM 677 O O . THR A 1 87 ? 4.188 -6.428 -18.820 1.00 81.25 87 THR A O 1
ATOM 680 N N . ARG A 1 88 ? 6.015 -5.790 -19.989 1.00 66.00 88 ARG A N 1
ATOM 681 C CA . ARG A 1 88 ? 5.402 -4.605 -20.600 1.00 66.00 88 ARG A CA 1
ATOM 682 C C . ARG A 1 88 ? 4.646 -5.081 -21.849 1.00 66.00 88 ARG A C 1
ATOM 684 O O . ARG A 1 88 ? 5.315 -5.637 -22.720 1.00 66.00 88 ARG A O 1
ATOM 691 N N . PRO A 1 89 ? 3.309 -4.954 -21.898 1.00 60.62 89 PRO A N 1
ATOM 692 C CA . PRO A 1 89 ? 2.536 -5.277 -23.094 1.00 60.62 89 PRO A CA 1
ATOM 693 C C . PRO A 1 89 ? 2.872 -4.347 -24.265 1.00 60.62 89 PRO A C 1
ATOM 695 O O . PRO A 1 89 ? 3.397 -3.234 -24.013 1.00 60.62 89 PRO A O 1
#

Radius of gyration: 13.46 Å; chains: 1; bounding box: 29×27×37 Å